Protein AF-F1T806-F1 (afdb_monomer_lite)

Foldseek 3Di:
DDPPPVVVVVVVVPPPFFKKKKDWDPPDDPCCCPVVVDTHMDIDTDDDPPDPDDPPPDDDAAADDFDKDKDKDWQCVVPVVPRVVVRVVVSVVVCVVVVWAFDDDPRHDQWMKMWGDDPNIIMIMTIGTTDDPPD

Structure (mmCIF, N/CA/C/O backbone):
data_AF-F1T806-F1
#
_entry.id   AF-F1T806-F1
#
loop_
_atom_site.group_PDB
_atom_site.id
_atom_site.type_symbol
_atom_site.label_atom_id
_atom_site.label_alt_id
_atom_site.label_comp_id
_atom_site.label_asym_id
_atom_site.label_entity_id
_atom_site.label_seq_id
_atom_site.pdbx_PDB_ins_code
_atom_site.Cartn_x
_atom_site.Cartn_y
_atom_site.Cartn_z
_atom_site.occupancy
_atom_site.B_iso_or_equiv
_atom_site.auth_seq_id
_atom_site.auth_comp_id
_atom_site.auth_asym_id
_atom_site.auth_atom_id
_atom_site.pdbx_PDB_model_num
ATOM 1 N N . MET A 1 1 ? 15.951 10.398 -7.589 1.00 33.03 1 MET A N 1
ATOM 2 C CA . MET A 1 1 ? 16.344 8.998 -7.309 1.00 33.03 1 MET A CA 1
ATOM 3 C C . MET A 1 1 ? 15.309 8.086 -7.951 1.00 33.03 1 MET A C 1
ATOM 5 O O . MET A 1 1 ? 14.128 8.295 -7.731 1.00 33.03 1 MET A O 1
ATOM 9 N N . SER A 1 2 ? 15.734 7.178 -8.834 1.00 31.77 2 SER A N 1
ATOM 10 C CA . SER A 1 2 ? 14.837 6.339 -9.644 1.00 31.77 2 SER A CA 1
ATOM 11 C C . SER A 1 2 ? 14.233 5.203 -8.809 1.00 31.77 2 SER A C 1
ATOM 13 O O . SER A 1 2 ? 14.977 4.430 -8.201 1.00 31.77 2 SER A O 1
ATOM 15 N N . PHE A 1 3 ? 12.899 5.101 -8.839 1.00 40.94 3 PHE A N 1
ATOM 16 C CA . PHE A 1 3 ? 12.026 4.053 -8.282 1.00 40.94 3 PHE A CA 1
ATOM 17 C C . PHE A 1 3 ? 12.624 2.629 -8.318 1.00 40.94 3 PHE A C 1
ATOM 19 O O . PHE A 1 3 ? 12.457 1.849 -7.384 1.00 40.94 3 PHE A O 1
ATOM 26 N N . GLY A 1 4 ? 13.392 2.293 -9.361 1.00 44.53 4 GLY A N 1
ATOM 27 C CA . GLY A 1 4 ? 13.973 0.961 -9.534 1.00 44.53 4 GLY A CA 1
ATOM 28 C C . GLY A 1 4 ? 15.125 0.600 -8.585 1.00 44.53 4 GLY A C 1
ATOM 29 O O . GLY A 1 4 ? 15.267 -0.574 -8.253 1.00 44.53 4 GLY A O 1
ATOM 30 N N . HIS A 1 5 ? 15.945 1.554 -8.129 1.00 45.88 5 HIS A N 1
ATOM 31 C CA . HIS A 1 5 ? 17.176 1.230 -7.381 1.00 45.88 5 HIS A CA 1
ATOM 32 C C . HIS A 1 5 ? 16.909 0.817 -5.925 1.00 45.88 5 HIS A C 1
ATOM 34 O O . HIS A 1 5 ? 17.463 -0.181 -5.462 1.00 45.88 5 HIS A O 1
ATOM 40 N N . ASN A 1 6 ? 16.014 1.522 -5.227 1.00 52.22 6 ASN A N 1
ATOM 41 C CA . ASN A 1 6 ? 15.672 1.215 -3.832 1.00 52.22 6 ASN A CA 1
ATOM 42 C C . ASN A 1 6 ? 14.931 -0.125 -3.723 1.00 52.22 6 ASN A C 1
ATOM 44 O O . ASN A 1 6 ? 15.222 -0.945 -2.855 1.00 52.22 6 ASN A O 1
ATOM 48 N N . ILE A 1 7 ? 14.042 -0.396 -4.680 1.00 54.69 7 ILE A N 1
ATOM 49 C CA . ILE A 1 7 ? 13.321 -1.666 -4.768 1.00 54.69 7 ILE A CA 1
ATOM 50 C C . ILE A 1 7 ? 14.272 -2.817 -5.116 1.00 54.69 7 ILE A C 1
ATOM 52 O O . ILE A 1 7 ? 14.165 -3.890 -4.528 1.00 54.69 7 ILE A O 1
ATOM 56 N N . GLN A 1 8 ? 15.238 -2.622 -6.022 1.00 54.00 8 GLN A N 1
ATOM 57 C CA . GLN A 1 8 ? 16.246 -3.649 -6.317 1.00 54.00 8 GLN A CA 1
ATOM 58 C C . GLN A 1 8 ? 17.133 -3.974 -5.110 1.00 54.00 8 GLN A C 1
ATOM 60 O O . GLN A 1 8 ? 17.484 -5.137 -4.919 1.00 54.00 8 GLN A O 1
ATOM 65 N N . PHE A 1 9 ? 17.468 -2.985 -4.280 1.00 57.12 9 PHE A N 1
ATOM 66 C CA . PHE A 1 9 ? 18.213 -3.208 -3.043 1.00 57.12 9 PHE A CA 1
ATOM 67 C C . PHE A 1 9 ? 17.410 -4.042 -2.031 1.00 57.12 9 PHE A C 1
ATOM 69 O O . PHE A 1 9 ? 17.895 -5.074 -1.565 1.00 57.12 9 PHE A O 1
ATOM 76 N N . LEU A 1 10 ? 16.142 -3.689 -1.789 1.00 59.72 10 LEU A N 1
ATOM 77 C CA . LEU A 1 10 ? 15.242 -4.484 -0.940 1.00 59.72 10 LEU A CA 1
ATOM 78 C C . LEU A 1 10 ? 15.022 -5.900 -1.502 1.00 59.72 10 LEU A C 1
ATOM 80 O O . LEU A 1 10 ? 15.011 -6.878 -0.756 1.00 59.72 10 LEU A O 1
ATOM 84 N N . ARG A 1 11 ? 14.931 -6.038 -2.831 1.00 60.81 11 ARG A N 1
ATOM 85 C CA . ARG A 1 11 ? 14.844 -7.336 -3.521 1.00 60.81 11 ARG A CA 1
ATOM 86 C C . ARG A 1 11 ? 16.118 -8.177 -3.388 1.00 60.81 11 ARG A C 1
ATOM 88 O O . ARG A 1 11 ? 16.016 -9.397 -3.432 1.00 60.81 11 ARG A O 1
ATOM 95 N N . LYS A 1 12 ? 17.300 -7.580 -3.199 1.00 58.59 12 LYS A N 1
ATOM 96 C CA . LYS A 1 12 ? 18.549 -8.322 -2.934 1.00 58.59 12 LYS A CA 1
ATOM 97 C C . LYS A 1 12 ? 18.629 -8.854 -1.501 1.00 58.59 12 LYS A C 1
ATOM 99 O O . LYS A 1 12 ? 19.197 -9.919 -1.296 1.00 58.59 12 LYS A O 1
ATOM 104 N N . MET A 1 13 ? 18.001 -8.187 -0.528 1.00 58.47 13 MET A N 1
ATOM 105 C CA . MET A 1 13 ? 17.880 -8.689 0.856 1.00 58.47 13 MET A CA 1
ATOM 106 C C . MET A 1 13 ? 16.820 -9.800 1.017 1.00 58.47 13 MET A C 1
ATOM 108 O O . MET A 1 13 ? 16.596 -10.333 2.105 1.00 58.47 13 MET A O 1
ATOM 112 N N . ARG A 1 14 ? 16.152 -10.171 -0.080 1.00 57.88 14 ARG A N 1
ATOM 113 C CA . ARG A 1 14 ? 14.927 -10.973 -0.141 1.00 57.88 14 ARG A CA 1
ATOM 114 C C . ARG A 1 14 ? 15.168 -12.483 -0.085 1.00 57.88 14 ARG A C 1
ATOM 116 O O . ARG A 1 14 ? 14.599 -13.223 -0.880 1.00 57.88 14 ARG A O 1
ATOM 123 N N . ASN A 1 15 ? 15.972 -12.968 0.861 1.00 53.56 15 ASN A N 1
ATOM 124 C CA . ASN A 1 15 ? 16.151 -14.418 0.998 1.00 53.56 15 ASN A CA 1
ATOM 125 C C . ASN A 1 15 ? 14.946 -15.123 1.652 1.00 53.56 15 ASN A C 1
ATOM 127 O O . ASN A 1 15 ? 14.791 -16.322 1.448 1.00 53.56 15 ASN A O 1
ATOM 131 N N . LYS A 1 16 ? 14.060 -14.412 2.378 1.00 51.00 16 LYS A N 1
ATOM 132 C CA . LYS A 1 16 ? 12.809 -14.981 2.947 1.00 51.00 16 LYS A CA 1
ATOM 133 C C . LYS A 1 16 ? 11.622 -14.010 3.103 1.00 51.00 16 LYS A C 1
ATOM 135 O O . LYS A 1 16 ? 10.568 -14.428 3.567 1.00 51.00 16 LYS A O 1
ATOM 140 N N . MET A 1 17 ? 11.760 -12.732 2.740 1.00 57.25 17 MET A N 1
ATOM 141 C CA . MET A 1 17 ? 10.720 -11.712 2.973 1.00 57.25 17 MET A CA 1
ATOM 142 C C . MET A 1 17 ? 9.930 -11.438 1.690 1.00 57.25 17 MET A C 1
ATOM 144 O O . MET A 1 17 ? 10.513 -11.195 0.639 1.00 57.25 17 MET A O 1
ATOM 148 N N . THR A 1 18 ? 8.603 -11.540 1.738 1.00 61.84 18 THR A N 1
ATOM 149 C CA . THR A 1 18 ? 7.771 -11.676 0.527 1.00 61.84 18 THR A CA 1
ATOM 150 C C . THR A 1 18 ? 7.047 -10.403 0.102 1.00 61.84 18 THR A C 1
ATOM 152 O O . THR A 1 18 ? 6.519 -10.374 -1.008 1.00 61.84 18 THR A O 1
ATOM 155 N N . GLN A 1 19 ? 7.017 -9.360 0.937 1.00 77.00 19 GLN A N 1
ATOM 156 C CA . GLN A 1 19 ? 6.113 -8.223 0.746 1.00 77.00 19 GLN A CA 1
ATOM 157 C C . GLN A 1 19 ? 6.851 -6.891 0.869 1.00 77.00 19 GLN A C 1
ATOM 159 O O . GLN A 1 19 ? 7.361 -6.545 1.935 1.00 77.00 19 GLN A O 1
ATOM 164 N N . ILE A 1 20 ? 6.893 -6.156 -0.241 1.00 84.62 20 ILE A N 1
ATOM 165 C CA . ILE A 1 20 ? 7.374 -4.777 -0.288 1.00 84.62 20 ILE A CA 1
ATOM 166 C C . ILE A 1 20 ? 6.143 -3.887 -0.366 1.00 84.62 20 ILE A C 1
ATOM 168 O O . ILE A 1 20 ? 5.265 -4.118 -1.203 1.00 84.62 20 ILE A O 1
ATOM 172 N N . ILE A 1 21 ? 6.096 -2.888 0.504 1.00 88.06 21 ILE A N 1
ATOM 173 C CA . ILE A 1 21 ? 5.100 -1.826 0.452 1.00 88.06 21 ILE A CA 1
ATOM 174 C C . ILE A 1 21 ? 5.772 -0.512 0.077 1.00 88.06 21 ILE A C 1
ATOM 176 O O . ILE A 1 21 ? 6.962 -0.328 0.337 1.00 88.06 21 ILE A O 1
ATOM 180 N N . GLY A 1 22 ? 5.026 0.406 -0.516 1.00 85.56 22 GLY A N 1
ATOM 181 C CA . GLY A 1 22 ? 5.472 1.780 -0.673 1.00 85.56 22 GLY A CA 1
ATOM 182 C C . GLY A 1 22 ? 4.317 2.763 -0.669 1.00 85.56 22 GLY A C 1
ATOM 183 O O . GLY A 1 22 ? 3.161 2.356 -0.687 1.00 85.56 22 GLY A O 1
ATOM 184 N N . TRP A 1 23 ? 4.652 4.034 -0.491 1.00 84.69 23 TRP A N 1
ATOM 185 C CA . TRP A 1 23 ? 3.697 5.132 -0.398 1.00 84.69 23 TRP A CA 1
ATOM 186 C C . TRP A 1 23 ? 4.396 6.466 -0.681 1.00 84.69 23 TRP A C 1
ATOM 188 O O . TRP A 1 23 ? 5.633 6.561 -0.661 1.00 84.69 23 TRP A O 1
ATOM 198 N N . ASP A 1 24 ? 3.604 7.511 -0.916 1.00 75.88 24 ASP A N 1
ATOM 199 C CA . ASP A 1 24 ? 4.115 8.860 -1.151 1.00 75.88 24 ASP A CA 1
ATOM 200 C C . ASP A 1 24 ? 4.829 9.421 0.090 1.00 75.88 24 ASP A C 1
ATOM 202 O O . ASP A 1 24 ? 4.305 9.429 1.205 1.00 75.88 24 ASP A O 1
ATOM 206 N N . PHE A 1 25 ? 6.048 9.925 -0.110 1.00 67.31 25 PHE A N 1
ATOM 207 C CA . PHE A 1 25 ? 6.860 10.540 0.936 1.00 67.31 25 PHE A CA 1
ATOM 208 C C . PHE A 1 25 ? 6.522 12.032 1.075 1.00 67.31 25 PHE A C 1
ATOM 210 O O . PHE A 1 25 ? 6.827 12.809 0.163 1.00 67.31 25 PHE A O 1
ATOM 217 N N . PRO A 1 26 ? 5.977 12.485 2.217 1.00 58.78 26 PRO A N 1
ATOM 218 C CA . PRO A 1 26 ? 5.426 13.834 2.351 1.00 58.78 26 PRO A CA 1
ATOM 219 C C . PRO A 1 26 ? 6.469 14.926 2.674 1.00 58.78 26 PRO A C 1
ATOM 221 O O . PRO A 1 26 ? 6.106 15.976 3.190 1.00 58.78 26 PRO A O 1
ATOM 224 N N . VAL A 1 27 ? 7.767 14.708 2.416 1.00 60.62 27 VAL A N 1
ATOM 225 C CA . VAL A 1 27 ? 8.859 15.625 2.844 1.00 60.62 27 VAL A CA 1
ATOM 226 C C . VAL A 1 27 ? 9.448 16.444 1.683 1.00 60.62 27 VAL A C 1
ATOM 228 O O . VAL A 1 27 ? 10.466 17.113 1.835 1.00 60.62 27 VAL A O 1
ATOM 231 N N . LEU A 1 28 ? 8.832 16.415 0.498 1.00 59.84 28 LEU A N 1
ATOM 232 C CA . LEU A 1 28 ? 9.260 17.297 -0.590 1.00 59.84 28 LEU A CA 1
ATOM 233 C C . LEU A 1 28 ? 8.816 18.741 -0.339 1.00 59.84 28 LEU A C 1
ATOM 235 O O . LEU A 1 28 ? 7.705 18.988 0.128 1.00 59.84 28 LEU A O 1
ATOM 239 N N . SER A 1 29 ? 9.675 19.704 -0.683 1.00 65.19 29 SER A N 1
ATOM 240 C CA . SER A 1 29 ? 9.299 21.118 -0.647 1.00 65.19 29 SER A CA 1
ATOM 241 C C . SER A 1 29 ? 8.238 21.426 -1.708 1.00 65.19 29 SER A C 1
ATOM 243 O O . SER A 1 29 ? 8.154 20.764 -2.746 1.00 65.19 29 SER A O 1
ATOM 245 N N . GLN A 1 30 ? 7.451 22.482 -1.490 1.00 69.06 30 GLN A N 1
ATOM 246 C CA . GLN A 1 30 ? 6.417 22.896 -2.442 1.00 69.06 30 GLN A CA 1
ATOM 247 C C . GLN A 1 30 ? 6.992 23.206 -3.838 1.00 69.06 30 GLN A C 1
ATOM 249 O O . GLN A 1 30 ? 6.336 22.963 -4.847 1.00 69.06 30 GLN A O 1
ATOM 254 N N . GLU A 1 31 ? 8.235 23.691 -3.904 1.00 75.12 31 GLU A N 1
ATOM 255 C CA . GLU A 1 31 ? 8.967 23.940 -5.150 1.00 75.12 31 GLU A CA 1
ATOM 256 C C . GLU A 1 31 ? 9.339 22.634 -5.873 1.00 75.12 31 GLU A C 1
ATOM 258 O O . GLU A 1 31 ? 9.141 22.514 -7.080 1.00 75.12 31 GLU A O 1
ATOM 263 N N . GLN A 1 32 ? 9.805 21.618 -5.141 1.00 66.81 32 GLN A N 1
ATOM 264 C CA . GLN A 1 32 ? 10.105 20.293 -5.701 1.00 66.81 32 GLN A CA 1
ATOM 265 C C . GLN A 1 32 ? 8.862 19.628 -6.295 1.00 66.81 32 GLN A C 1
ATOM 267 O O . GLN A 1 32 ? 8.935 19.028 -7.367 1.00 66.81 32 GLN A O 1
ATOM 272 N N . ILE A 1 33 ? 7.719 19.781 -5.630 1.00 67.19 33 ILE A N 1
ATOM 273 C CA . ILE A 1 33 ? 6.444 19.238 -6.100 1.00 67.19 33 ILE A CA 1
ATOM 274 C C . ILE A 1 33 ? 5.940 20.026 -7.317 1.00 67.19 33 ILE A C 1
ATOM 276 O O . ILE A 1 33 ? 5.618 19.427 -8.336 1.00 67.19 33 ILE A O 1
ATOM 280 N N . ASN A 1 34 ? 5.900 21.359 -7.250 1.00 72.50 34 ASN A N 1
ATOM 281 C CA . ASN A 1 34 ? 5.184 22.163 -8.247 1.00 72.50 34 ASN A CA 1
ATOM 282 C C . ASN A 1 34 ? 6.027 22.545 -9.474 1.00 72.50 34 ASN A C 1
ATOM 284 O O . ASN A 1 34 ? 5.482 22.666 -10.567 1.00 72.50 34 ASN A O 1
ATOM 288 N N . VAL A 1 35 ? 7.335 22.768 -9.308 1.00 73.56 35 VAL A N 1
ATOM 289 C CA . VAL A 1 35 ? 8.230 23.211 -10.396 1.00 73.56 35 VAL A CA 1
ATOM 290 C C . VAL A 1 35 ? 8.928 22.020 -11.037 1.00 73.56 35 VAL A C 1
ATOM 292 O O . VAL A 1 35 ? 9.011 21.923 -12.259 1.00 73.56 35 VAL A O 1
ATOM 295 N N . PHE A 1 36 ? 9.406 21.090 -10.210 1.00 65.25 36 PHE A N 1
ATOM 296 C CA . PHE A 1 36 ? 10.164 19.927 -10.670 1.00 65.25 36 PHE A CA 1
ATOM 297 C C . PHE A 1 36 ? 9.307 18.666 -10.833 1.00 65.25 36 PHE A C 1
ATOM 299 O O . PHE A 1 36 ? 9.826 17.634 -11.261 1.00 65.25 36 PHE A O 1
ATOM 306 N N . ASN A 1 37 ? 8.008 18.745 -10.510 1.00 64.19 37 ASN A N 1
ATOM 307 C CA . ASN A 1 37 ? 7.043 17.649 -10.604 1.00 64.19 37 ASN A CA 1
ATOM 308 C C . ASN A 1 37 ? 7.544 16.361 -9.919 1.00 64.19 37 ASN A C 1
ATOM 310 O O . ASN A 1 37 ? 7.362 15.248 -10.425 1.00 64.19 37 ASN A O 1
ATOM 314 N N . MET A 1 38 ? 8.246 16.527 -8.790 1.00 65.50 38 MET A N 1
ATOM 315 C CA . MET A 1 38 ? 8.805 15.430 -8.011 1.00 65.50 38 MET A CA 1
ATOM 316 C C . MET A 1 38 ? 7.749 14.843 -7.078 1.00 65.50 38 MET A C 1
ATOM 318 O O . MET A 1 38 ? 7.065 15.564 -6.357 1.00 65.50 38 MET A O 1
ATOM 322 N N . HIS A 1 39 ? 7.703 13.514 -7.032 1.00 64.00 39 HIS A N 1
ATOM 323 C CA . HIS A 1 39 ? 6.936 12.746 -6.059 1.00 64.00 39 HIS A CA 1
ATOM 324 C C . HIS A 1 39 ? 7.934 11.961 -5.211 1.00 64.00 39 HIS A C 1
ATOM 326 O O . HIS A 1 39 ? 8.730 11.173 -5.731 1.00 64.00 39 HIS A O 1
ATOM 332 N N . GLY A 1 40 ? 7.983 12.263 -3.917 1.00 65.75 40 GLY A N 1
ATOM 333 C CA . GLY A 1 40 ? 8.815 11.525 -2.984 1.00 65.75 40 GLY A CA 1
ATOM 334 C C . GLY A 1 40 ? 8.177 10.159 -2.783 1.00 65.75 40 GLY A C 1
ATOM 335 O O . GLY A 1 40 ? 6.958 10.064 -2.759 1.00 65.75 40 GLY A O 1
ATOM 336 N N . TYR A 1 41 ? 8.975 9.107 -2.642 1.00 73.19 41 TYR A N 1
ATOM 337 C CA . TYR A 1 41 ? 8.447 7.756 -2.467 1.00 73.19 41 TYR A CA 1
ATOM 338 C C . TYR A 1 41 ? 9.252 7.021 -1.405 1.00 73.19 41 TYR A C 1
ATOM 340 O O . TYR A 1 41 ? 10.486 6.990 -1.473 1.00 73.19 41 TYR A O 1
ATOM 348 N N . VAL A 1 42 ? 8.555 6.423 -0.443 1.00 81.12 42 VAL A N 1
ATOM 349 C CA . VAL A 1 42 ? 9.145 5.504 0.533 1.00 81.12 42 VAL A CA 1
ATOM 350 C C . VAL A 1 42 ? 8.786 4.088 0.136 1.00 81.12 42 VAL A C 1
ATOM 352 O O . VAL A 1 42 ? 7.669 3.818 -0.290 1.00 81.12 42 VAL A O 1
ATOM 355 N N . ALA A 1 43 ? 9.738 3.177 0.300 1.00 83.44 43 ALA A N 1
ATOM 356 C CA . ALA A 1 43 ? 9.473 1.752 0.261 1.00 83.44 43 ALA A CA 1
ATOM 357 C C . ALA A 1 43 ? 9.930 1.128 1.575 1.00 83.44 43 ALA A C 1
ATOM 359 O O . ALA A 1 43 ? 11.002 1.462 2.082 1.00 83.44 43 ALA A O 1
ATOM 360 N N . ALA A 1 44 ? 9.138 0.198 2.090 1.00 85.25 44 ALA A N 1
ATOM 361 C CA . ALA A 1 44 ? 9.461 -0.575 3.274 1.00 85.25 44 ALA A CA 1
ATOM 362 C C . ALA A 1 44 ? 9.272 -2.068 3.009 1.00 85.25 44 ALA A C 1
ATOM 364 O O . ALA A 1 44 ? 8.522 -2.495 2.125 1.00 85.25 44 ALA A O 1
ATOM 365 N N . LEU A 1 45 ? 9.980 -2.869 3.794 1.00 85.56 45 LEU A N 1
ATOM 366 C CA . LEU A 1 45 ? 9.848 -4.315 3.802 1.00 85.56 45 LEU A CA 1
ATOM 367 C C . LEU A 1 45 ? 8.982 -4.704 4.994 1.00 85.56 45 LEU A C 1
ATOM 369 O O . LEU A 1 45 ? 9.286 -4.316 6.120 1.00 85.56 45 LEU A O 1
ATOM 373 N N . VAL A 1 46 ? 7.922 -5.475 4.758 1.00 84.62 46 VAL A N 1
ATOM 374 C CA . VAL A 1 46 ? 7.125 -6.012 5.864 1.00 84.62 46 VAL A CA 1
ATOM 375 C C . VAL A 1 46 ? 7.950 -7.090 6.558 1.00 84.62 46 VAL A C 1
ATOM 377 O O . VAL A 1 46 ? 8.312 -8.101 5.946 1.00 84.62 46 VAL A O 1
ATOM 380 N N . LEU A 1 47 ? 8.277 -6.846 7.824 1.00 83.94 47 LEU A N 1
ATOM 381 C CA . LEU A 1 47 ? 9.083 -7.743 8.641 1.00 83.94 47 LEU A CA 1
ATOM 382 C C . LEU A 1 47 ? 8.189 -8.759 9.370 1.00 83.94 47 LEU A C 1
ATOM 384 O O . LEU A 1 47 ? 7.088 -8.409 9.791 1.00 83.94 47 LEU A O 1
ATOM 388 N N . PRO A 1 48 ? 8.645 -10.009 9.551 1.00 81.12 48 PRO A N 1
ATOM 389 C CA . PRO A 1 48 ? 8.035 -10.933 10.501 1.00 81.12 48 PRO A CA 1
ATOM 390 C C . PRO A 1 48 ? 8.154 -10.433 11.953 1.00 81.12 48 PRO A C 1
ATOM 392 O O . PRO A 1 48 ? 9.158 -9.817 12.312 1.00 81.12 48 PRO A O 1
ATOM 395 N N . ASP A 1 49 ? 7.190 -10.789 12.807 1.00 78.75 49 ASP A N 1
ATOM 396 C CA . ASP A 1 49 ? 7.085 -10.319 14.205 1.00 78.75 49 ASP A CA 1
ATOM 397 C C . ASP A 1 49 ? 8.317 -10.614 15.084 1.00 78.75 49 ASP A C 1
ATOM 399 O O . ASP A 1 49 ? 8.524 -9.983 16.118 1.00 78.75 49 ASP A O 1
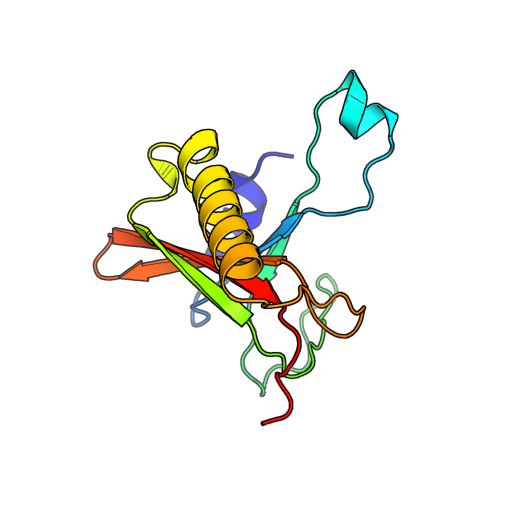ATOM 403 N N . ASN A 1 50 ? 9.150 -11.585 14.699 1.00 79.44 50 ASN A N 1
ATOM 404 C CA . ASN A 1 50 ? 10.349 -11.965 15.443 1.00 79.44 50 ASN A CA 1
ATOM 405 C C . ASN A 1 50 ? 11.590 -11.113 15.112 1.00 79.44 50 ASN A C 1
ATOM 407 O O 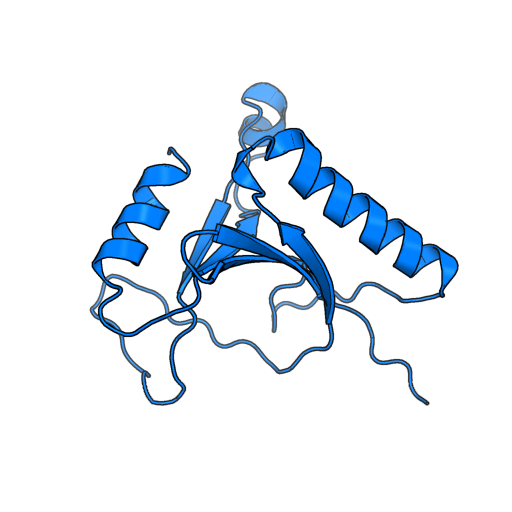. ASN A 1 50 ? 12.633 -11.311 15.737 1.00 79.44 50 ASN A O 1
ATOM 411 N N . ILE A 1 51 ? 11.508 -10.187 14.149 1.00 78.00 51 ILE A N 1
ATOM 412 C CA . ILE A 1 51 ? 12.598 -9.264 13.811 1.00 78.00 51 ILE A CA 1
ATOM 413 C C . ILE A 1 51 ? 12.383 -7.941 14.547 1.00 78.00 51 ILE A C 1
ATOM 415 O O . ILE A 1 51 ? 11.510 -7.154 14.201 1.00 78.00 51 ILE A O 1
ATOM 419 N N . THR A 1 52 ? 13.221 -7.676 15.547 1.00 72.88 52 THR A N 1
ATOM 420 C CA . THR A 1 52 ? 13.157 -6.447 16.363 1.00 72.88 52 THR A CA 1
ATOM 421 C C . THR A 1 52 ? 14.362 -5.530 16.179 1.00 72.88 52 THR A C 1
ATOM 423 O O . THR A 1 52 ? 14.402 -4.443 16.752 1.00 72.88 52 THR A O 1
ATOM 426 N N . LYS A 1 53 ? 15.358 -5.962 15.397 1.00 70.50 53 LYS A N 1
ATOM 427 C CA . LYS A 1 53 ? 16.567 -5.199 15.085 1.00 70.50 53 LYS A CA 1
ATOM 428 C C . LYS A 1 53 ? 16.996 -5.459 13.649 1.00 70.50 53 LYS A C 1
ATOM 430 O O . LYS A 1 53 ? 17.002 -6.601 13.193 1.00 70.50 53 LYS A O 1
ATOM 435 N N . THR A 1 54 ? 17.387 -4.391 12.981 1.00 69.12 54 THR A N 1
ATOM 436 C CA . THR A 1 54 ? 18.091 -4.388 11.701 1.00 69.12 54 THR A CA 1
ATOM 437 C C . THR A 1 54 ? 19.481 -3.812 11.934 1.00 69.12 54 THR A C 1
ATOM 439 O O . THR A 1 54 ? 19.706 -3.111 12.924 1.00 69.12 54 THR A O 1
ATOM 442 N N . ASP A 1 55 ? 20.426 -4.106 11.046 1.00 69.44 55 ASP A N 1
ATOM 443 C CA . ASP A 1 55 ? 21.737 -3.456 11.088 1.00 69.44 55 ASP A CA 1
ATOM 444 C C . ASP A 1 55 ? 21.568 -1.923 11.001 1.00 69.44 55 ASP A C 1
ATOM 446 O O . ASP A 1 55 ? 20.563 -1.443 10.472 1.00 69.44 55 ASP A O 1
ATOM 450 N N . ASN A 1 56 ? 22.547 -1.168 11.520 1.00 57.06 56 ASN A N 1
ATOM 451 C CA . ASN A 1 56 ? 22.517 0.277 11.847 1.00 57.06 56 ASN A CA 1
ATOM 452 C C . ASN A 1 56 ? 22.102 1.277 10.731 1.00 57.06 56 ASN A C 1
ATOM 454 O O . ASN A 1 56 ? 22.263 2.481 10.910 1.00 57.06 56 ASN A O 1
ATOM 458 N N . ALA A 1 57 ? 21.606 0.827 9.579 1.00 66.50 57 ALA A N 1
ATOM 459 C CA . ALA A 1 57 ? 21.226 1.653 8.436 1.00 66.50 57 ALA A CA 1
ATOM 460 C C . ALA A 1 57 ? 19.720 1.633 8.102 1.00 66.50 57 ALA A C 1
ATOM 462 O O . ALA A 1 57 ? 19.333 2.211 7.087 1.00 66.50 57 ALA A O 1
ATOM 463 N N . MET A 1 58 ? 18.871 0.960 8.891 1.00 72.25 58 MET A N 1
ATOM 464 C CA . MET A 1 58 ? 17.426 0.897 8.633 1.00 72.25 58 MET A CA 1
ATOM 465 C C . MET A 1 58 ? 16.600 1.177 9.882 1.00 72.25 58 MET A C 1
ATOM 467 O O . MET A 1 58 ? 16.849 0.591 10.935 1.00 72.25 58 MET A O 1
ATOM 471 N N . ASP A 1 59 ? 15.581 2.018 9.720 1.00 80.69 59 ASP A N 1
ATOM 472 C CA . ASP A 1 59 ? 14.570 2.268 10.739 1.00 80.69 59 ASP A CA 1
ATOM 473 C C . ASP A 1 59 ? 13.495 1.177 10.695 1.00 80.69 59 ASP A C 1
ATOM 475 O O . ASP A 1 59 ? 12.954 0.850 9.634 1.00 80.69 59 ASP A O 1
ATOM 479 N N . ILE A 1 60 ? 13.159 0.630 11.864 1.00 82.88 60 ILE A N 1
ATOM 480 C CA . ILE A 1 60 ? 11.988 -0.231 12.035 1.00 82.88 60 ILE A CA 1
ATOM 481 C C . ILE A 1 60 ? 10.830 0.647 12.493 1.00 82.88 60 ILE A C 1
ATOM 483 O O . ILE A 1 60 ? 10.911 1.310 13.526 1.00 82.88 60 ILE A O 1
ATOM 487 N N . VAL A 1 61 ? 9.736 0.614 11.739 1.00 83.94 61 VAL A N 1
ATOM 488 C CA . VAL A 1 61 ? 8.493 1.310 12.078 1.00 83.94 61 VAL A CA 1
ATOM 489 C C . VAL A 1 61 ? 7.440 0.276 12.451 1.00 83.94 61 VAL A C 1
ATOM 491 O O . VAL A 1 61 ? 7.251 -0.711 11.741 1.00 83.94 61 VAL A O 1
ATOM 494 N N . TYR A 1 62 ? 6.755 0.507 13.568 1.00 85.38 62 TYR A N 1
ATOM 495 C CA . TYR A 1 62 ? 5.605 -0.290 13.979 1.00 85.38 62 TYR A CA 1
ATOM 496 C C . TYR A 1 62 ? 4.308 0.379 13.521 1.00 85.38 62 TYR A C 1
ATOM 498 O O . TYR A 1 62 ? 4.167 1.597 13.622 1.00 85.38 62 TYR A O 1
ATOM 506 N N . GLN A 1 63 ? 3.358 -0.430 13.056 1.00 86.94 63 GLN A N 1
ATOM 507 C CA . GLN A 1 63 ? 2.053 0.014 12.583 1.00 86.94 63 GLN A CA 1
ATOM 508 C C . GLN A 1 63 ? 0.947 -0.693 13.372 1.00 86.94 63 GLN A C 1
ATOM 510 O O . GLN A 1 63 ? 0.931 -1.920 13.474 1.00 86.94 63 GLN A O 1
ATOM 515 N N . GLU A 1 64 ? 0.011 0.078 13.932 1.00 90.50 64 GLU A N 1
ATOM 516 C CA . GLU A 1 64 ? -1.161 -0.477 14.617 1.00 90.50 64 GLU A CA 1
ATOM 517 C C . GLU A 1 64 ? -2.107 -1.186 13.627 1.00 90.50 64 GLU A C 1
ATOM 519 O O . GLU A 1 64 ? -2.130 -0.897 12.427 1.00 90.50 64 GLU A O 1
ATOM 524 N N . LYS A 1 65 ? -2.918 -2.129 14.132 1.00 90.88 65 LYS A N 1
ATOM 525 C CA . LYS A 1 65 ? -3.948 -2.793 13.318 1.00 90.88 65 LYS A CA 1
ATOM 526 C C . LYS A 1 65 ? -4.968 -1.764 12.832 1.00 90.88 65 LYS A C 1
ATOM 528 O O . LYS A 1 65 ? -5.486 -0.983 13.623 1.00 90.88 65 LYS A O 1
ATOM 533 N N . GLN A 1 66 ? -5.294 -1.820 11.546 1.00 94.62 66 GLN A N 1
ATOM 534 C CA . GLN A 1 66 ? -6.196 -0.874 10.900 1.00 94.62 66 GLN A CA 1
ATOM 535 C C . GLN A 1 66 ? -6.985 -1.572 9.780 1.00 94.62 66 GLN A C 1
ATOM 537 O O . GLN A 1 66 ? -6.473 -2.485 9.127 1.00 94.62 66 GLN A O 1
ATOM 542 N N . LYS A 1 67 ? -8.244 -1.162 9.566 1.00 95.31 67 LYS A N 1
ATOM 543 C CA . LYS A 1 67 ? -9.072 -1.624 8.443 1.00 95.31 67 LYS A CA 1
ATOM 544 C C . LYS A 1 67 ? -8.748 -0.833 7.180 1.00 95.31 67 LYS A C 1
ATOM 546 O O . LYS A 1 67 ? -8.587 0.387 7.223 1.00 95.31 67 LYS A O 1
ATOM 551 N N . TYR A 1 68 ? -8.708 -1.540 6.059 1.00 95.88 68 TYR A N 1
ATOM 552 C CA . TYR A 1 68 ? -8.423 -0.975 4.749 1.00 95.88 68 TYR A CA 1
ATOM 553 C C . TYR A 1 68 ? -9.457 -1.448 3.739 1.00 95.88 68 TYR A C 1
ATOM 555 O O . TYR A 1 68 ? -9.875 -2.607 3.772 1.00 95.88 68 TYR A O 1
ATOM 563 N N . ILE A 1 69 ? -9.815 -0.567 2.813 1.00 96.44 69 ILE A N 1
ATOM 564 C CA . ILE A 1 69 ? -10.394 -0.979 1.539 1.00 96.44 69 ILE A CA 1
ATOM 565 C C . ILE A 1 69 ? -9.256 -1.239 0.549 1.00 96.44 69 ILE A C 1
ATOM 567 O O . ILE A 1 69 ? -8.235 -0.548 0.576 1.00 96.44 69 ILE A O 1
ATOM 571 N N . VAL A 1 70 ? -9.411 -2.266 -0.288 1.00 97.31 70 VAL A N 1
ATOM 572 C CA . VAL A 1 70 ? -8.333 -2.772 -1.143 1.00 97.31 70 VAL A CA 1
ATOM 573 C C . VAL A 1 70 ? -8.842 -3.044 -2.548 1.00 97.31 70 VAL A C 1
ATOM 575 O O . VAL A 1 70 ? -9.940 -3.572 -2.726 1.00 97.31 70 VAL A O 1
ATOM 578 N N . ILE A 1 71 ? -8.023 -2.724 -3.547 1.00 97.44 71 ILE A N 1
ATOM 579 C CA . ILE A 1 71 ? -8.201 -3.177 -4.929 1.00 97.44 71 ILE A CA 1
ATOM 580 C C . ILE A 1 71 ? -6.898 -3.785 -5.443 1.00 97.44 71 ILE A C 1
ATOM 582 O O . ILE A 1 71 ? -5.817 -3.251 -5.200 1.00 97.44 71 ILE A O 1
ATOM 586 N N . THR A 1 72 ? -7.002 -4.886 -6.182 1.00 97.56 72 THR A N 1
ATOM 587 C CA . THR A 1 72 ? -5.852 -5.558 -6.794 1.00 97.56 72 THR A CA 1
ATOM 588 C C . THR A 1 72 ? -5.730 -5.182 -8.266 1.00 97.56 72 THR A C 1
ATOM 590 O O . THR A 1 72 ? -6.676 -5.309 -9.045 1.00 97.56 72 THR A O 1
ATOM 593 N N . ILE A 1 73 ? -4.532 -4.773 -8.671 1.00 96.69 73 ILE A N 1
ATOM 594 C CA . ILE A 1 73 ? -4.144 -4.494 -10.050 1.00 96.69 73 ILE A CA 1
ATOM 595 C C . ILE A 1 73 ? -3.259 -5.639 -10.541 1.00 96.69 73 ILE A C 1
ATOM 597 O O . ILE A 1 73 ? -2.187 -5.897 -9.993 1.00 96.69 73 ILE A O 1
ATOM 601 N N . LYS A 1 74 ? -3.672 -6.299 -11.622 1.00 96.50 74 LYS A N 1
ATOM 602 C CA . LYS A 1 74 ? -2.830 -7.262 -12.340 1.00 96.50 74 LYS A CA 1
ATOM 603 C C . LYS A 1 74 ? -1.914 -6.528 -13.318 1.00 96.50 74 LYS A C 1
ATOM 605 O O . LYS A 1 74 ? -2.383 -5.699 -14.094 1.00 96.50 74 LYS A O 1
ATOM 610 N N . ASN A 1 75 ? -0.629 -6.875 -13.320 1.00 93.69 75 ASN A N 1
ATOM 611 C CA . ASN A 1 75 ? 0.418 -6.269 -14.148 1.00 93.69 75 ASN A CA 1
ATOM 612 C C . ASN A 1 75 ? 0.434 -4.723 -14.088 1.00 93.69 75 ASN A C 1
ATOM 614 O O . ASN A 1 75 ? 0.353 -4.059 -15.127 1.00 93.69 75 ASN A O 1
ATOM 618 N N . PRO A 1 76 ? 0.567 -4.130 -12.886 1.00 91.56 76 PRO A N 1
ATOM 619 C CA . PRO A 1 76 ? 0.489 -2.678 -12.679 1.00 91.56 76 PRO A CA 1
ATOM 620 C C . PRO A 1 76 ? 1.526 -1.900 -13.504 1.00 91.56 76 PRO A C 1
ATOM 622 O O . PRO A 1 76 ? 1.262 -0.788 -13.960 1.00 91.56 76 PRO A O 1
ATOM 625 N N . MET A 1 77 ? 2.683 -2.515 -13.768 1.00 88.69 77 MET A N 1
ATOM 626 C CA . MET A 1 77 ? 3.800 -1.890 -14.477 1.00 88.69 77 MET A CA 1
ATOM 627 C C . MET A 1 77 ? 3.620 -1.800 -16.000 1.00 88.69 77 MET A C 1
ATOM 629 O O . MET A 1 77 ? 4.446 -1.169 -16.652 1.00 88.69 77 MET A O 1
ATOM 633 N N . ILE A 1 78 ? 2.547 -2.358 -16.582 1.00 92.94 78 ILE A N 1
ATOM 634 C CA . ILE A 1 78 ? 2.244 -2.165 -18.016 1.00 92.94 78 ILE A CA 1
ATOM 635 C C . ILE A 1 78 ? 1.890 -0.700 -18.309 1.00 92.94 78 ILE A C 1
ATOM 637 O O . ILE A 1 78 ? 2.234 -0.173 -19.363 1.00 92.94 78 ILE A O 1
ATOM 641 N N . ALA A 1 79 ? 1.192 -0.034 -17.386 1.00 91.94 79 ALA A N 1
ATOM 642 C CA . ALA A 1 79 ? 0.821 1.373 -17.517 1.00 91.94 79 ALA A CA 1
ATOM 643 C C . ALA A 1 79 ? 0.666 2.017 -16.125 1.00 91.94 79 ALA A C 1
ATOM 645 O O . ALA A 1 79 ? -0.453 2.374 -15.745 1.00 91.94 79 ALA A O 1
ATOM 646 N N . PRO A 1 80 ? 1.756 2.164 -15.349 1.00 86.31 80 PRO A N 1
ATOM 647 C CA . PRO A 1 80 ? 1.694 2.508 -13.925 1.00 86.31 80 PRO A CA 1
ATOM 648 C C . PRO A 1 80 ? 1.016 3.860 -13.676 1.00 86.31 80 PRO A C 1
ATOM 650 O O . PRO A 1 80 ? 0.102 3.941 -12.861 1.00 86.31 80 PRO A O 1
ATOM 653 N N . PHE A 1 81 ? 1.344 4.883 -14.474 1.00 84.62 81 PHE A N 1
ATOM 654 C CA . PHE A 1 81 ? 0.749 6.228 -14.389 1.00 84.62 81 PHE A CA 1
ATOM 655 C C . PHE A 1 81 ? -0.740 6.294 -14.758 1.00 84.62 81 PHE A C 1
ATOM 657 O O . PHE A 1 81 ? -1.377 7.330 -14.594 1.00 84.62 81 PHE A O 1
ATOM 664 N N . ARG A 1 82 ? -1.309 5.200 -15.269 1.00 89.38 82 ARG A N 1
ATOM 665 C CA . ARG A 1 82 ? -2.736 5.092 -15.580 1.00 89.38 82 ARG A CA 1
ATOM 666 C C . ARG A 1 82 ? -3.437 4.145 -14.618 1.00 89.38 82 ARG A C 1
ATOM 668 O O . ARG A 1 82 ? -4.480 4.490 -14.080 1.00 89.38 82 ARG A O 1
ATOM 675 N N . LEU A 1 83 ? -2.886 2.950 -14.424 1.00 92.69 83 LEU A N 1
ATOM 676 C CA . LEU A 1 83 ? -3.516 1.883 -13.652 1.00 92.69 83 LEU A CA 1
ATOM 677 C C . LEU A 1 83 ? -3.550 2.206 -12.159 1.00 92.69 83 LEU A C 1
ATOM 679 O O . LEU A 1 83 ? -4.607 2.063 -11.551 1.00 92.69 83 LEU A O 1
ATOM 683 N N . ILE A 1 84 ? -2.441 2.692 -11.595 1.00 89.94 84 ILE A N 1
ATOM 684 C CA . ILE A 1 84 ? -2.338 2.963 -10.157 1.00 89.94 84 ILE A CA 1
ATOM 685 C C . ILE A 1 84 ? -3.229 4.157 -9.771 1.00 89.94 84 ILE A C 1
ATOM 687 O O . ILE A 1 84 ? -4.103 3.979 -8.922 1.00 89.94 84 ILE A O 1
ATOM 691 N N . PRO A 1 85 ? -3.169 5.328 -10.447 1.00 90.50 85 PRO A N 1
ATOM 692 C CA . PRO A 1 85 ? -4.076 6.430 -10.122 1.00 90.50 85 PRO A CA 1
ATOM 693 C C . PRO A 1 85 ? -5.553 6.090 -10.346 1.00 90.50 85 PRO A C 1
ATOM 695 O O . PRO A 1 85 ? -6.416 6.547 -9.599 1.00 90.50 85 PRO A O 1
ATOM 698 N N . ASN A 1 86 ? -5.876 5.281 -11.361 1.00 93.06 86 ASN A N 1
ATOM 699 C CA . ASN A 1 86 ? -7.260 4.868 -11.587 1.00 93.06 86 ASN A CA 1
ATOM 700 C C . ASN A 1 86 ? -7.765 3.903 -10.509 1.00 93.06 86 ASN A C 1
ATOM 702 O O . ASN A 1 86 ? -8.932 3.997 -10.142 1.00 93.06 86 ASN A O 1
ATOM 706 N N . ALA A 1 87 ? -6.916 3.026 -9.971 1.00 94.81 87 ALA A N 1
ATOM 707 C CA . ALA A 1 87 ? -7.275 2.164 -8.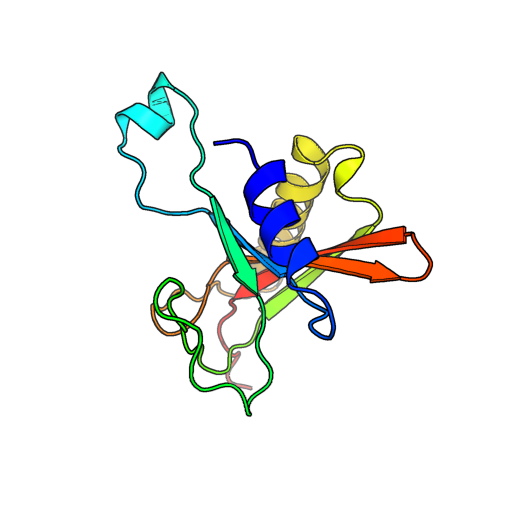850 1.00 94.81 87 ALA A CA 1
ATOM 708 C C . ALA A 1 87 ? -7.671 2.985 -7.611 1.00 94.81 87 ALA A C 1
ATOM 710 O O . ALA A 1 87 ? -8.742 2.760 -7.046 1.00 94.81 87 ALA A O 1
ATOM 711 N N . TYR A 1 88 ? -6.883 4.011 -7.273 1.00 93.69 88 TYR A N 1
ATOM 712 C CA . TYR A 1 88 ? -7.229 4.977 -6.227 1.00 93.69 88 TYR A CA 1
ATOM 713 C C . TYR A 1 88 ? -8.565 5.682 -6.497 1.00 93.69 88 TYR A C 1
ATOM 715 O O . TYR A 1 88 ? -9.419 5.736 -5.616 1.00 93.69 88 TYR A O 1
ATOM 723 N N . LYS A 1 89 ? -8.793 6.182 -7.721 1.00 94.38 89 LYS A N 1
ATOM 724 C CA . LYS A 1 89 ? -10.065 6.834 -8.094 1.00 94.38 89 LYS A CA 1
ATOM 725 C C . LYS A 1 89 ? -11.267 5.904 -7.931 1.00 94.38 89 LYS A C 1
ATOM 727 O O . LYS A 1 89 ? -12.312 6.342 -7.451 1.00 94.38 89 LYS A O 1
ATOM 732 N N . VAL A 1 90 ? -11.130 4.638 -8.326 1.00 97.25 90 VAL A N 1
ATOM 733 C CA . VAL A 1 90 ? -12.189 3.628 -8.186 1.00 97.25 90 VAL A CA 1
ATOM 734 C C . VAL A 1 90 ? -12.499 3.381 -6.712 1.00 97.25 90 VAL A C 1
ATOM 736 O O . VAL A 1 90 ? -13.670 3.424 -6.336 1.00 97.25 90 VAL A O 1
ATOM 739 N N . LEU A 1 91 ? -11.475 3.195 -5.872 1.00 96.06 91 LEU A N 1
ATOM 740 C CA . LEU A 1 91 ? -11.658 3.034 -4.428 1.00 96.06 91 LEU A CA 1
ATOM 741 C C . LEU A 1 91 ? -12.330 4.255 -3.797 1.00 96.06 91 LEU A C 1
ATOM 743 O O . LEU A 1 91 ? -13.342 4.098 -3.123 1.00 96.06 91 LEU A O 1
ATOM 747 N N . MET A 1 92 ? -11.833 5.465 -4.067 1.00 93.00 92 MET A N 1
ATOM 748 C CA . MET A 1 92 ? -12.417 6.705 -3.540 1.00 93.00 92 MET A CA 1
ATOM 749 C C . MET A 1 92 ? -13.877 6.892 -3.976 1.00 93.00 92 MET A C 1
ATOM 751 O O . MET A 1 92 ? -14.721 7.280 -3.172 1.00 93.00 92 MET A O 1
ATOM 755 N N . THR A 1 93 ? -14.204 6.562 -5.229 1.00 96.38 93 THR A N 1
ATOM 756 C CA . THR A 1 93 ? -15.588 6.614 -5.729 1.00 96.38 93 THR A CA 1
ATOM 757 C C . THR A 1 93 ? -16.473 5.605 -4.999 1.00 96.38 93 THR A C 1
ATOM 759 O O . THR A 1 93 ? -17.570 5.944 -4.562 1.00 96.38 93 THR A O 1
ATOM 762 N N . HIS A 1 94 ? -15.994 4.370 -4.825 1.00 96.38 94 HIS A N 1
ATOM 763 C CA . HIS A 1 94 ? -16.720 3.344 -4.082 1.00 96.38 94 HIS A CA 1
ATOM 764 C C . HIS A 1 94 ? -16.933 3.751 -2.620 1.00 96.38 94 HIS A C 1
ATOM 766 O O . HIS A 1 94 ? -18.036 3.593 -2.098 1.00 96.38 94 HIS A O 1
ATOM 772 N N . MET A 1 95 ? -15.909 4.312 -1.976 1.00 94.81 95 MET A N 1
ATOM 773 C CA . MET A 1 95 ? -15.993 4.828 -0.613 1.00 94.81 95 MET A CA 1
ATOM 774 C C . MET A 1 95 ? -17.069 5.906 -0.491 1.00 94.81 95 MET A C 1
ATOM 776 O O . MET A 1 95 ? -17.939 5.806 0.371 1.00 94.81 95 MET A O 1
ATOM 780 N N . HIS A 1 96 ? -17.062 6.877 -1.407 1.00 95.12 96 HIS A N 1
ATOM 781 C CA . HIS A 1 96 ? -18.040 7.959 -1.438 1.00 95.12 96 HIS A CA 1
ATOM 782 C C . HIS A 1 96 ? -19.478 7.441 -1.589 1.00 95.12 96 HIS A C 1
ATOM 784 O O . HIS A 1 96 ? -20.349 7.800 -0.801 1.00 95.12 96 HIS A O 1
ATOM 790 N N . VAL A 1 97 ? -19.723 6.544 -2.551 1.00 96.75 97 VAL A N 1
ATOM 791 C CA . VAL A 1 97 ? -21.062 5.981 -2.813 1.00 96.75 97 VAL A CA 1
ATOM 792 C C . VAL A 1 97 ? -21.587 5.140 -1.641 1.00 96.75 97 VAL A C 1
ATOM 794 O O . VAL A 1 97 ? -22.794 5.089 -1.424 1.00 96.75 97 VAL A O 1
ATOM 797 N N . ASN A 1 98 ? -20.706 4.500 -0.866 1.00 95.75 98 ASN A N 1
ATOM 798 C CA . ASN A 1 98 ? -21.086 3.587 0.223 1.00 95.75 98 ASN A CA 1
ATOM 799 C C . ASN A 1 98 ? -20.949 4.196 1.632 1.00 95.75 98 ASN A C 1
ATOM 801 O O . ASN A 1 98 ? -21.064 3.473 2.634 1.00 95.75 98 ASN A O 1
ATOM 805 N N . GLY A 1 99 ? -20.681 5.504 1.725 1.00 94.12 99 GLY A N 1
ATOM 806 C CA . GLY A 1 99 ? -20.474 6.196 3.000 1.00 94.12 99 GLY A CA 1
ATOM 807 C C . GLY A 1 99 ? -19.352 5.562 3.826 1.00 94.12 99 GLY A C 1
ATOM 808 O O . GLY A 1 99 ? -19.539 5.263 5.005 1.00 94.12 99 GLY A O 1
ATOM 809 N N . ILE A 1 100 ? -18.232 5.232 3.181 1.00 95.06 100 ILE A N 1
ATOM 81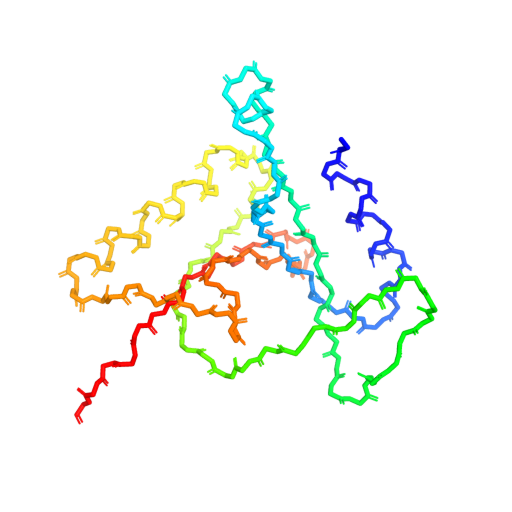0 C CA . ILE A 1 100 ? -17.025 4.726 3.838 1.00 95.06 100 ILE A CA 1
ATOM 811 C C . ILE A 1 100 ? -16.066 5.903 3.978 1.00 95.06 100 ILE A C 1
ATOM 813 O O . ILE A 1 100 ? -15.622 6.468 2.979 1.00 95.06 100 ILE A O 1
ATOM 817 N N . ASN A 1 101 ? -15.735 6.260 5.212 1.00 93.12 101 ASN A N 1
ATOM 818 C CA . ASN A 1 101 ? -14.867 7.395 5.487 1.00 93.12 101 ASN A CA 1
ATOM 819 C C . ASN A 1 101 ? -13.395 6.978 5.473 1.00 93.12 101 ASN A C 1
ATOM 821 O O . ASN A 1 101 ? -13.037 5.901 5.958 1.00 93.12 101 ASN A O 1
ATOM 825 N N . HIS A 1 102 ? -12.550 7.847 4.919 1.00 92.00 102 HIS A N 1
ATOM 826 C CA . HIS A 1 102 ? -11.096 7.726 4.997 1.00 92.00 102 HIS A CA 1
ATOM 827 C C . HIS A 1 102 ? -10.620 8.003 6.427 1.00 92.00 102 HIS A C 1
ATOM 829 O O . HIS A 1 102 ? -11.155 8.894 7.083 1.00 92.00 102 HIS A O 1
ATOM 835 N N . LYS A 1 103 ? -9.599 7.274 6.890 1.00 92.50 103 LYS A N 1
ATOM 836 C CA . LYS A 1 103 ? -8.999 7.478 8.211 1.00 92.50 103 LYS A CA 1
ATOM 837 C C . LYS A 1 103 ? -7.516 7.817 8.091 1.00 92.50 103 LYS A C 1
ATOM 839 O O . LYS A 1 103 ? -6.740 7.029 7.556 1.00 92.50 103 LYS A O 1
ATOM 844 N N . GLU A 1 104 ? -7.118 8.949 8.661 1.00 88.31 104 GLU A N 1
ATOM 845 C CA . GLU A 1 104 ? -5.720 9.378 8.754 1.00 88.31 104 GLU A CA 1
ATOM 846 C C . GLU A 1 104 ? -5.257 9.378 10.211 1.00 88.31 104 GLU A C 1
ATOM 848 O O . GLU A 1 104 ? -5.918 9.938 11.082 1.00 88.31 104 GLU A O 1
ATOM 853 N N . ASP A 1 105 ? -4.113 8.752 10.482 1.00 88.69 105 ASP A N 1
ATOM 854 C CA . ASP A 1 105 ? -3.459 8.750 11.790 1.00 88.69 105 ASP A CA 1
ATOM 855 C C . ASP A 1 105 ? -1.947 8.544 11.587 1.00 88.69 105 ASP A C 1
ATOM 857 O O . ASP A 1 105 ? -1.517 7.996 10.577 1.00 88.69 105 ASP A O 1
ATOM 861 N N . LYS A 1 106 ? -1.121 8.959 12.549 1.00 86.19 106 LYS A N 1
ATOM 862 C CA . LYS A 1 106 ? 0.331 8.717 12.540 1.00 86.19 106 LYS A CA 1
ATOM 863 C C . LYS A 1 106 ? 0.702 7.287 12.946 1.00 86.19 106 LYS A C 1
ATOM 865 O O . LYS A 1 106 ? 1.837 6.874 12.737 1.00 86.19 106 LYS A O 1
ATOM 870 N N . LYS A 1 107 ? -0.228 6.547 13.553 1.00 89.50 107 LYS A N 1
ATOM 871 C CA . LYS A 1 107 ? -0.041 5.172 14.048 1.00 89.50 107 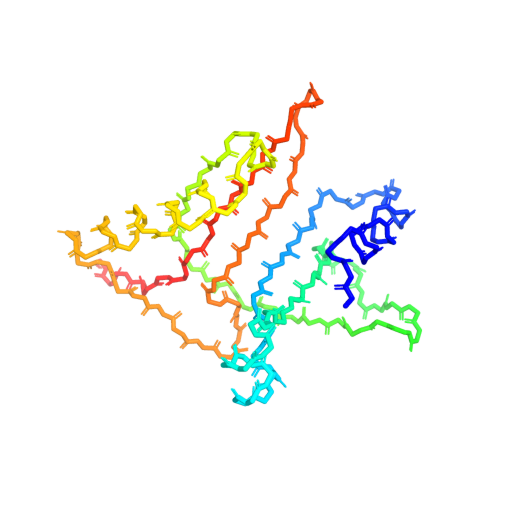LYS A CA 1
ATOM 872 C C . LYS A 1 107 ? -0.036 4.108 12.948 1.00 89.50 107 LYS A C 1
ATOM 874 O O . LYS A 1 107 ? 0.319 2.959 13.215 1.00 89.50 107 LYS A O 1
ATOM 879 N N . PHE A 1 108 ? -0.461 4.455 11.735 1.00 89.62 108 PHE A N 1
ATOM 880 C CA . PHE A 1 108 ? -0.501 3.554 10.588 1.00 89.62 108 PHE A CA 1
ATOM 881 C C . PHE A 1 108 ? -0.370 4.318 9.271 1.00 89.62 108 PHE A C 1
ATOM 883 O O . PHE A 1 108 ? -0.589 5.522 9.210 1.00 89.62 108 PHE A O 1
ATOM 890 N N . ILE A 1 109 ? -0.032 3.611 8.194 1.00 90.12 109 ILE A N 1
ATOM 891 C CA . ILE A 1 109 ? 0.054 4.209 6.860 1.00 90.12 109 ILE A CA 1
ATOM 892 C C . ILE A 1 109 ? -1.363 4.301 6.280 1.00 90.12 109 ILE A C 1
ATOM 894 O O . ILE A 1 109 ? -2.054 3.283 6.193 1.00 90.12 109 ILE A O 1
ATOM 898 N N . SER A 1 110 ? -1.814 5.507 5.921 1.00 90.25 110 SER A N 1
ATOM 899 C CA . SER A 1 110 ? -3.183 5.754 5.442 1.00 90.25 110 SER A CA 1
ATOM 900 C C . SER A 1 110 ? -3.416 5.212 4.032 1.00 90.25 110 SER A C 1
ATOM 902 O O . SER A 1 110 ? -4.419 4.549 3.792 1.00 90.25 110 SER A O 1
ATOM 904 N N . CYS A 1 111 ? -2.475 5.430 3.115 1.00 91.25 111 CYS A N 1
ATOM 905 C CA . CYS A 1 111 ? -2.511 4.903 1.753 1.00 91.25 111 CYS A CA 1
ATOM 906 C C . CYS A 1 111 ? -1.165 4.272 1.404 1.00 91.25 111 CYS A C 1
ATOM 908 O O . CYS A 1 111 ? -0.129 4.891 1.642 1.00 91.25 111 CYS A O 1
ATOM 910 N N . PHE A 1 112 ? -1.171 3.059 0.855 1.00 92.12 112 PHE A N 1
ATOM 911 C CA . PHE A 1 112 ? 0.051 2.405 0.387 1.00 92.12 112 PHE A CA 1
ATOM 912 C C . PHE A 1 112 ? -0.231 1.369 -0.698 1.00 92.12 112 PHE A C 1
ATOM 914 O O . PHE A 1 112 ? -1.314 0.782 -0.776 1.00 92.12 112 PHE A O 1
ATOM 921 N N . GLU A 1 113 ? 0.782 1.100 -1.510 1.00 92.94 113 GLU A N 1
ATOM 922 C CA . GLU A 1 113 ? 0.798 0.012 -2.474 1.00 92.94 113 GLU A CA 1
ATOM 923 C C . GLU A 1 113 ? 1.601 -1.170 -1.937 1.00 92.94 113 GLU A C 1
ATOM 925 O O . GLU A 1 113 ? 2.667 -1.002 -1.348 1.00 92.94 113 GLU A O 1
ATOM 930 N N . LYS A 1 114 ? 1.130 -2.389 -2.194 1.00 92.06 114 LYS A N 1
ATOM 931 C CA . LYS A 1 114 ? 1.843 -3.632 -1.891 1.00 92.06 114 LYS A CA 1
ATOM 932 C C . LYS A 1 114 ? 2.127 -4.391 -3.175 1.00 92.06 114 LYS A C 1
ATOM 934 O O . LYS A 1 114 ? 1.198 -4.845 -3.836 1.00 92.06 114 LYS A O 1
ATOM 939 N N . GLU A 1 115 ? 3.401 -4.590 -3.496 1.00 90.25 115 GLU A N 1
ATOM 940 C CA . GLU A 1 115 ? 3.820 -5.332 -4.689 1.00 90.25 115 GLU A CA 1
ATOM 941 C C . GLU A 1 115 ? 4.141 -6.794 -4.345 1.00 90.25 115 GLU A C 1
ATOM 943 O O . GLU A 1 115 ? 4.866 -7.092 -3.390 1.00 90.25 115 GLU A O 1
ATOM 948 N N . TYR A 1 116 ? 3.633 -7.721 -5.155 1.00 89.00 116 TYR A N 1
ATOM 949 C CA . TYR A 1 116 ? 3.939 -9.147 -5.059 1.00 89.00 116 TYR A CA 1
ATOM 950 C C . TYR A 1 116 ? 3.858 -9.824 -6.431 1.00 89.00 116 TYR A C 1
ATOM 952 O O . TYR A 1 116 ? 3.427 -9.233 -7.421 1.00 89.00 116 TYR A O 1
ATOM 960 N N . ALA A 1 117 ? 4.324 -11.070 -6.507 1.00 88.38 117 ALA A N 1
ATOM 961 C CA . ALA A 1 117 ? 4.261 -11.865 -7.725 1.00 88.38 117 ALA A CA 1
ATOM 962 C C . ALA A 1 117 ? 3.732 -13.268 -7.424 1.00 88.38 117 ALA A C 1
ATOM 964 O O . ALA A 1 117 ? 4.148 -13.881 -6.440 1.00 88.38 117 ALA A O 1
ATOM 965 N N . ILE A 1 118 ? 2.845 -13.765 -8.284 1.00 88.88 118 ILE A N 1
ATOM 966 C CA . ILE A 1 118 ? 2.299 -15.128 -8.249 1.00 88.88 118 ILE A CA 1
ATOM 967 C C . ILE A 1 118 ? 2.570 -15.740 -9.620 1.00 88.88 118 ILE A C 1
ATOM 969 O O . ILE A 1 118 ? 2.206 -15.139 -10.628 1.00 88.88 118 ILE A O 1
ATOM 973 N N . ASP A 1 119 ? 3.253 -16.886 -9.662 1.00 90.56 119 ASP A N 1
ATOM 974 C CA . ASP A 1 119 ? 3.599 -17.603 -10.901 1.00 90.56 119 ASP A CA 1
ATOM 975 C C . ASP A 1 119 ? 4.258 -16.711 -11.973 1.00 90.56 119 ASP A C 1
ATOM 977 O O . ASP A 1 119 ? 3.968 -16.792 -13.164 1.00 90.56 119 ASP A O 1
ATOM 981 N N . GLY A 1 120 ? 5.130 -15.794 -11.539 1.00 87.25 120 GLY A N 1
ATOM 982 C CA . GLY A 1 120 ? 5.821 -14.841 -12.418 1.00 87.25 120 GLY A CA 1
ATOM 983 C C . GLY A 1 120 ? 4.970 -13.654 -12.890 1.00 87.25 120 GLY A C 1
ATOM 984 O O . GLY A 1 120 ? 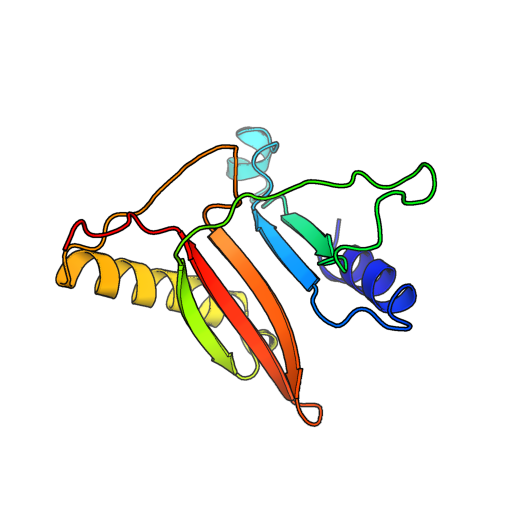5.494 -12.758 -13.548 1.00 87.25 120 GLY A O 1
ATOM 985 N N . ILE A 1 121 ? 3.689 -13.596 -12.524 1.00 90.50 121 ILE A N 1
ATOM 986 C CA . ILE A 1 121 ? 2.792 -12.478 -12.822 1.00 90.50 121 ILE A CA 1
ATOM 987 C C . ILE A 1 121 ? 2.862 -11.462 -11.681 1.00 90.50 121 ILE A C 1
ATOM 989 O O . ILE A 1 121 ? 2.715 -11.822 -10.514 1.00 90.50 121 ILE A O 1
ATOM 993 N N . SER A 1 122 ? 3.071 -10.189 -12.023 1.00 91.62 122 SER A N 1
ATOM 994 C CA . SER A 1 122 ? 3.130 -9.086 -11.059 1.00 91.62 122 SER A CA 1
ATOM 995 C C . SER A 1 122 ? 1.726 -8.619 -10.679 1.00 91.62 122 SER A C 1
ATOM 997 O O . SER A 1 122 ? 0.868 -8.420 -11.543 1.00 91.62 122 SER A O 1
ATOM 999 N N . TYR A 1 123 ? 1.515 -8.404 -9.386 1.00 93.75 123 TYR A N 1
ATOM 1000 C CA . TYR A 1 123 ? 0.300 -7.844 -8.815 1.00 93.75 123 TYR A CA 1
ATOM 1001 C C . TYR A 1 123 ? 0.651 -6.695 -7.876 1.00 93.75 123 TYR A C 1
ATOM 1003 O O . TYR A 1 123 ? 1.731 -6.656 -7.278 1.00 93.75 123 TYR A O 1
ATOM 1011 N N . MET A 1 124 ? -0.283 -5.761 -7.751 1.00 94.12 124 MET A N 1
ATOM 1012 C CA . MET A 1 124 ? -0.216 -4.690 -6.772 1.00 94.12 124 MET A CA 1
ATOM 1013 C C . MET A 1 124 ? -1.569 -4.520 -6.112 1.00 94.12 124 MET A C 1
ATOM 1015 O O . MET A 1 124 ? -2.561 -4.296 -6.800 1.00 94.12 124 MET A O 1
ATOM 1019 N N . ASP A 1 125 ? -1.589 -4.596 -4.791 1.00 96.50 125 ASP A N 1
ATOM 1020 C CA . ASP A 1 125 ? -2.754 -4.216 -4.005 1.00 96.50 125 ASP A CA 1
ATOM 1021 C C . ASP A 1 125 ? -2.605 -2.749 -3.598 1.00 96.50 125 ASP A C 1
ATOM 1023 O O . ASP A 1 125 ? -1.551 -2.346 -3.104 1.00 96.50 125 ASP A O 1
ATOM 1027 N N . VAL A 1 126 ? -3.648 -1.955 -3.818 1.00 95.56 126 VAL A N 1
ATOM 1028 C CA . VAL A 1 126 ? -3.732 -0.558 -3.380 1.00 95.56 126 VAL A CA 1
ATOM 1029 C C . VAL A 1 126 ? -4.636 -0.501 -2.157 1.00 95.56 126 VAL A C 1
ATOM 1031 O O . VAL A 1 126 ? -5.789 -0.928 -2.235 1.00 95.56 126 VAL A O 1
ATOM 1034 N N . TYR A 1 127 ? -4.110 0.012 -1.046 1.00 95.38 127 TYR A N 1
ATOM 1035 C CA . TYR A 1 127 ? -4.784 0.094 0.247 1.00 95.38 127 TYR A CA 1
ATOM 1036 C C . TYR A 1 127 ? -5.142 1.544 0.580 1.00 95.38 127 TYR A C 1
ATOM 1038 O O . TYR A 1 127 ? -4.299 2.429 0.449 1.00 95.38 127 TYR A O 1
ATOM 1046 N N . ILE A 1 128 ? -6.363 1.771 1.074 1.00 94.81 128 ILE A N 1
ATOM 1047 C CA . ILE A 1 128 ? -6.797 3.042 1.679 1.00 94.81 128 ILE A CA 1
ATOM 1048 C C . ILE A 1 128 ? -7.401 2.740 3.055 1.00 94.81 128 ILE A C 1
ATOM 1050 O O . ILE A 1 128 ? -8.289 1.892 3.170 1.00 94.81 128 ILE A O 1
ATOM 1054 N N . ALA A 1 129 ? -6.900 3.385 4.107 1.00 95.31 129 ALA A N 1
ATOM 1055 C CA . ALA A 1 129 ? -7.358 3.200 5.479 1.00 95.31 129 ALA A CA 1
ATOM 1056 C C . ALA A 1 129 ? -8.770 3.762 5.654 1.00 95.31 129 ALA A C 1
ATOM 1058 O O . ALA A 1 129 ? -9.074 4.869 5.210 1.00 95.31 129 ALA A O 1
ATOM 1059 N N . VAL A 1 130 ? -9.641 3.010 6.322 1.00 96.06 130 VAL A N 1
ATOM 1060 C CA . VAL A 1 130 ? -11.049 3.389 6.496 1.00 96.06 130 VAL A CA 1
ATOM 1061 C C . VAL A 1 130 ? -11.462 3.395 7.958 1.00 96.06 130 VAL A C 1
ATOM 1063 O O . VAL A 1 130 ? -10.928 2.645 8.777 1.00 96.06 130 VAL A O 1
ATOM 1066 N N . GLU A 1 131 ? -12.424 4.241 8.302 1.00 93.38 131 GLU A N 1
ATOM 1067 C CA . GLU A 1 131 ? -13.033 4.205 9.628 1.00 93.38 131 GLU A CA 1
ATOM 1068 C C . GLU A 1 131 ? -13.713 2.853 9.870 1.00 93.38 131 GLU A C 1
ATOM 1070 O O . GLU A 1 131 ? -14.262 2.224 8.958 1.00 93.38 131 GLU A O 1
ATOM 1075 N N . GLU A 1 132 ? -13.671 2.383 11.116 1.00 79.56 132 GLU A N 1
ATOM 1076 C CA . GLU A 1 132 ? -14.513 1.258 11.491 1.00 79.56 132 GLU A CA 1
ATOM 1077 C C . GLU A 1 132 ? -15.959 1.753 11.522 1.00 79.56 132 GLU A C 1
ATOM 1079 O O . GLU A 1 132 ? -16.274 2.675 12.268 1.00 79.56 132 GLU A O 1
ATOM 1084 N N . LYS A 1 133 ? -16.849 1.153 10.724 1.00 61.81 133 LYS A N 1
ATOM 1085 C CA . LYS A 1 133 ? -18.283 1.335 10.958 1.00 61.81 133 LYS A CA 1
ATOM 1086 C C . LYS A 1 133 ? -18.605 0.677 12.298 1.00 61.81 133 LYS A C 1
ATOM 1088 O O . LYS A 1 133 ? -18.505 -0.548 12.401 1.00 61.81 133 LYS A O 1
ATOM 1093 N N . GLU A 1 134 ? -18.960 1.473 13.305 1.00 54.75 134 GLU A N 1
ATOM 1094 C CA . GLU A 1 134 ? -19.697 0.962 14.463 1.00 54.75 134 GLU A CA 1
ATOM 1095 C C . GLU A 1 134 ? -20.950 0.268 13.907 1.00 54.75 134 GLU A C 1
ATOM 1097 O O . GLU A 1 134 ? -21.726 0.873 13.165 1.00 54.75 134 GLU A O 1
ATOM 1102 N N . SER A 1 135 ? -21.041 -1.045 14.124 1.00 47.50 135 SER A N 1
ATOM 1103 C CA . SER A 1 135 ? -22.171 -1.883 13.701 1.00 47.50 135 SER A CA 1
ATOM 1104 C C . SER A 1 135 ? -23.134 -2.073 14.858 1.00 47.50 135 SER A C 1
ATOM 1106 O O . SER A 1 135 ? -22.629 -2.225 15.993 1.00 47.50 135 SER A O 1
#

Secondary structure (DSSP, 8-state):
--HHHHHHHHHHT-SS---EEEEE-TT--HHHHHTS----EEEEEPPPTT-----TT----------EEEEEEESGGGSHHHHHHHHHHHHHHHHHHTTPPB---TTS-SEEEEEEEETTEEEEEEEEEB-----

Sequence (135 aa):
MSFGHNIQFLRKMRNKMTQIIGWDFPVLSQEQINVFNMHGYVAALVLPDNITKTDNAMDIVYQEKQKYIVITIKNPMIAPFRLIPNAYKVLMTHMHVNGINHKEDKKFISCFEKEYAIDGISYMDVYIAVEEKES

Radius of gyration: 16.16 Å; chains: 1; bounding box: 45×42×34 Å

pLDDT: mean 80.25, std 15.95, range [31.77, 97.56]

Organism: NCBI:txid588581